Protein AF-M2T670-F1 (afdb_monomer_lite)

Secondary structure (DSSP, 8-state):
--PPPPTT-EEEEEETTTEEEEEEEEEE-SSSEEEEE---HHHHHHHHHHHHHHHHS---GGGG--

Foldseek 3Di:
DPDADDFQDWDWDQDPVLGTFIWTFHAADPVHTDTHGDDDPSVVVVVVVVVVVVVPPDPPPVVVPD

Organism: NCBI:txid1234595

Sequence (66 aa):
MVARPPLGTEVYLFHPEVGAIVADVSAHRLDGIAVEFILTEESSAFAIAVHAHDMTRPADPAQRAG

Structure (mmCIF, N/CA/C/O backbone):
data_AF-M2T670-F1
#
_entry.id   AF-M2T670-F1
#
loop_
_atom_site.group_PDB
_atom_site.id
_atom_site.type_symbol
_atom_site.label_atom_id
_atom_site.label_alt_id
_atom_site.label_comp_id
_atom_site.label_asym_id
_atom_site.label_entity_id
_atom_site.label_seq_id
_atom_site.pdbx_PDB_ins_code
_atom_site.Cartn_x
_atom_site.Cartn_y
_atom_site.Cartn_z
_atom_site.occupancy
_atom_site.B_iso_or_equiv
_atom_site.auth_seq_id
_atom_site.auth_comp_id
_atom_site.auth_asym_id
_atom_site.auth_atom_id
_atom_site.pdbx_PDB_model_num
ATOM 1 N N . MET A 1 1 ? -0.350 -21.528 7.683 1.00 47.44 1 MET A N 1
ATOM 2 C CA . MET A 1 1 ? -1.444 -20.563 7.916 1.00 47.44 1 MET A CA 1
ATOM 3 C C . MET A 1 1 ? -0.859 -19.188 7.643 1.00 47.44 1 MET A C 1
ATOM 5 O O . MET A 1 1 ? 0.025 -18.785 8.385 1.00 47.44 1 MET A O 1
ATOM 9 N N . VAL A 1 2 ? -1.203 -18.542 6.528 1.00 58.78 2 VAL A N 1
ATOM 10 C CA . VAL A 1 2 ? -0.671 -17.200 6.232 1.00 58.78 2 VAL A CA 1
ATOM 11 C C . VAL A 1 2 ? -1.448 -16.223 7.108 1.00 58.78 2 VAL A C 1
ATOM 13 O O . VAL A 1 2 ? -2.651 -16.054 6.923 1.00 58.78 2 VAL A O 1
ATOM 16 N N . ALA A 1 3 ? -0.798 -15.686 8.139 1.00 78.75 3 ALA A N 1
ATOM 17 C CA . ALA A 1 3 ? -1.426 -14.731 9.042 1.00 78.75 3 ALA A CA 1
ATOM 18 C C . ALA A 1 3 ? -1.655 -13.410 8.300 1.00 78.75 3 ALA A C 1
ATOM 20 O O . ALA A 1 3 ? -0.774 -12.932 7.585 1.00 78.75 3 ALA A O 1
ATOM 21 N N . ARG A 1 4 ? -2.848 -12.832 8.455 1.00 84.62 4 ARG A N 1
ATOM 22 C CA . ARG A 1 4 ? -3.159 -11.516 7.897 1.00 84.62 4 ARG A CA 1
ATOM 23 C C . ARG A 1 4 ? -2.275 -10.461 8.581 1.00 84.62 4 ARG A C 1
ATOM 25 O O . ARG A 1 4 ? -2.247 -10.454 9.814 1.00 84.62 4 ARG A O 1
ATOM 32 N N . PRO A 1 5 ? -1.588 -9.580 7.831 1.00 88.56 5 PRO A N 1
ATOM 33 C CA . PRO A 1 5 ? -0.770 -8.533 8.432 1.00 88.56 5 PRO A CA 1
ATOM 34 C C . PRO A 1 5 ? -1.620 -7.602 9.315 1.00 88.56 5 PRO A C 1
ATOM 36 O O . PRO A 1 5 ? -2.755 -7.298 8.936 1.00 88.56 5 PRO A O 1
ATOM 39 N N . PRO A 1 6 ? -1.126 -7.154 10.479 1.00 91.12 6 PRO A N 1
ATOM 40 C CA . PRO A 1 6 ? -1.829 -6.187 11.323 1.00 91.12 6 PRO A CA 1
ATOM 41 C C . PRO A 1 6 ? -2.099 -4.847 10.617 1.00 91.12 6 PRO A C 1
ATOM 43 O O . PRO A 1 6 ? -1.433 -4.498 9.646 1.00 91.12 6 PRO A O 1
ATOM 46 N N . LEU A 1 7 ? -3.064 -4.074 11.127 1.00 92.56 7 LEU A N 1
ATOM 47 C CA . LEU A 1 7 ? -3.268 -2.686 10.689 1.00 92.56 7 LEU A CA 1
ATOM 48 C C . LEU A 1 7 ? -2.027 -1.838 11.014 1.00 92.56 7 LEU A C 1
ATOM 50 O O . LEU A 1 7 ? -1.388 -2.058 12.043 1.00 92.56 7 LEU A O 1
ATOM 54 N N . GLY A 1 8 ? -1.695 -0.889 10.139 1.00 90.94 8 GLY A N 1
ATOM 55 C CA . GLY A 1 8 ? -0.500 -0.046 10.244 1.00 90.94 8 GLY A CA 1
ATOM 56 C C . GLY A 1 8 ? 0.819 -0.789 10.008 1.00 90.94 8 GLY A C 1
ATOM 57 O O . GLY A 1 8 ? 1.880 -0.248 10.288 1.00 90.94 8 GLY A O 1
ATOM 58 N N . THR A 1 9 ? 0.767 -2.041 9.545 1.00 92.50 9 THR A N 1
ATOM 59 C CA . THR A 1 9 ? 1.970 -2.767 9.122 1.00 92.50 9 THR A CA 1
ATOM 60 C C . THR A 1 9 ? 2.364 -2.321 7.721 1.00 92.50 9 THR A C 1
ATOM 62 O O . THR A 1 9 ? 1.518 -2.319 6.826 1.00 92.50 9 THR A O 1
ATOM 65 N N . GLU A 1 10 ? 3.644 -2.014 7.536 1.00 91.62 10 GLU A N 1
ATOM 66 C CA . GLU A 1 10 ? 4.234 -1.770 6.223 1.00 91.62 10 GLU A CA 1
ATOM 67 C C . GLU A 1 10 ? 4.292 -3.084 5.427 1.00 91.62 10 GLU A C 1
ATOM 69 O O . GLU A 1 10 ? 4.755 -4.119 5.920 1.00 91.62 10 GLU A O 1
ATOM 74 N N . VAL A 1 11 ? 3.811 -3.056 4.187 1.00 89.88 11 VAL A N 1
ATOM 75 C CA . VAL A 1 11 ? 3.823 -4.189 3.261 1.00 89.88 11 VAL A CA 1
ATOM 76 C C . VAL A 1 11 ? 4.472 -3.807 1.936 1.00 89.88 11 VAL A C 1
ATOM 78 O O . VAL A 1 11 ? 4.360 -2.678 1.463 1.00 89.88 11 VAL A O 1
ATOM 81 N N . TYR A 1 12 ? 5.117 -4.794 1.314 1.00 89.12 12 TYR A N 1
ATOM 82 C CA . TYR A 1 12 ? 5.758 -4.667 0.007 1.00 89.12 12 TYR A CA 1
ATOM 83 C C . TYR A 1 12 ? 4.896 -5.359 -1.049 1.00 89.12 12 TYR A C 1
ATOM 85 O O . TYR A 1 12 ? 4.663 -6.569 -0.987 1.00 89.12 12 TYR A O 1
ATOM 93 N N . LEU A 1 13 ? 4.419 -4.588 -2.020 1.00 84.69 13 LEU A N 1
ATOM 94 C CA . LEU A 1 13 ? 3.638 -5.061 -3.157 1.00 84.69 13 LEU A CA 1
ATOM 95 C C . LEU A 1 13 ? 4.551 -5.177 -4.372 1.00 84.69 13 LEU A C 1
ATOM 97 O O . LEU A 1 13 ? 5.143 -4.192 -4.792 1.00 84.69 13 LEU A O 1
ATOM 101 N N . PHE A 1 14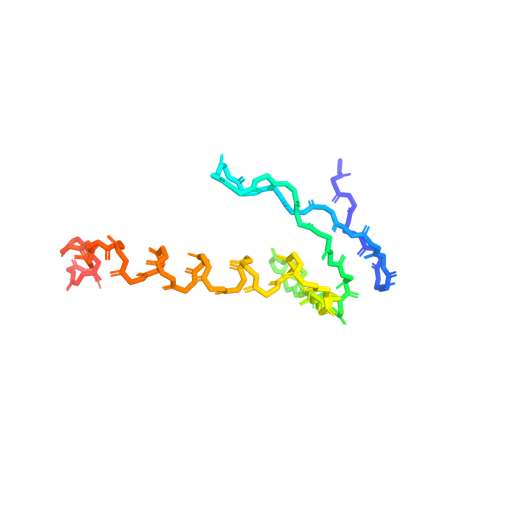 ? 4.662 -6.367 -4.953 1.00 83.19 14 PHE A N 1
ATOM 102 C CA . PHE A 1 14 ? 5.518 -6.589 -6.117 1.00 83.19 14 PHE A CA 1
ATOM 103 C C . PHE A 1 14 ? 4.706 -6.484 -7.410 1.00 83.19 14 PHE A C 1
ATOM 105 O O . PHE A 1 14 ? 3.834 -7.314 -7.666 1.00 83.19 14 PHE A O 1
ATOM 112 N N . HIS A 1 15 ? 5.017 -5.485 -8.237 1.00 75.44 15 HIS A N 1
ATOM 113 C CA . HIS A 1 15 ? 4.542 -5.379 -9.613 1.00 75.44 15 HIS A CA 1
ATOM 114 C C . HIS A 1 15 ? 5.626 -5.899 -10.572 1.00 75.44 15 HIS A C 1
ATOM 116 O O . HIS A 1 15 ? 6.773 -5.456 -10.477 1.00 75.44 15 HIS A O 1
ATOM 122 N N . PRO A 1 16 ? 5.300 -6.793 -11.524 1.00 74.44 16 PRO A N 1
ATOM 123 C CA . PRO A 1 16 ? 6.297 -7.423 -12.395 1.00 74.44 16 PRO A CA 1
ATOM 124 C C . PRO A 1 16 ? 7.110 -6.424 -13.229 1.00 74.44 16 PRO A C 1
ATOM 126 O O . PRO A 1 16 ? 8.260 -6.698 -13.553 1.00 74.44 16 PRO A O 1
ATOM 129 N N . GLU A 1 17 ? 6.531 -5.266 -13.551 1.00 73.00 17 GLU A N 1
ATOM 130 C CA . GLU A 1 17 ? 7.166 -4.266 -14.422 1.00 73.00 17 GLU A CA 1
ATOM 131 C C . GLU A 1 17 ? 7.772 -3.075 -13.666 1.00 73.00 17 GLU A C 1
ATOM 133 O O . GLU A 1 17 ? 8.640 -2.392 -14.197 1.00 73.00 17 GLU A O 1
ATOM 138 N N . VAL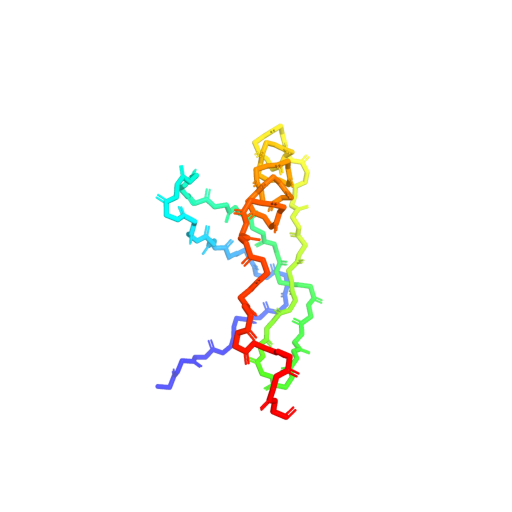 A 1 18 ? 7.332 -2.820 -12.428 1.00 70.44 18 VAL A N 1
ATOM 139 C CA . VAL A 1 18 ? 7.706 -1.608 -11.664 1.00 70.44 18 VAL A CA 1
ATOM 140 C C . VAL A 1 18 ? 8.557 -1.953 -10.434 1.00 70.44 18 VAL A C 1
ATOM 142 O O . VAL A 1 18 ? 9.210 -1.087 -9.866 1.00 70.44 18 VAL A O 1
ATOM 145 N N . GLY A 1 19 ? 8.618 -3.229 -10.042 1.00 80.12 19 GLY A N 1
ATOM 146 C CA . GLY A 1 19 ? 9.335 -3.668 -8.850 1.00 80.12 19 GLY A CA 1
ATOM 147 C C . GLY A 1 19 ? 8.457 -3.622 -7.601 1.00 80.12 19 GLY A C 1
ATOM 148 O O . GLY A 1 19 ? 7.260 -3.901 -7.666 1.00 80.12 19 GLY A O 1
ATOM 149 N N . ALA A 1 20 ? 9.059 -3.345 -6.445 1.00 83.62 20 ALA A N 1
ATOM 150 C CA . ALA A 1 20 ? 8.359 -3.331 -5.163 1.00 83.62 20 ALA A CA 1
ATOM 151 C C . ALA A 1 20 ? 7.827 -1.930 -4.828 1.00 83.62 20 ALA A C 1
ATOM 153 O O . ALA A 1 20 ? 8.555 -0.950 -4.955 1.00 83.62 20 ALA A O 1
ATOM 154 N N . ILE A 1 21 ? 6.587 -1.854 -4.346 1.00 82.06 21 ILE A N 1
ATOM 155 C CA . ILE A 1 21 ? 5.958 -0.641 -3.818 1.00 82.06 21 ILE A CA 1
ATOM 156 C C . ILE A 1 21 ? 5.665 -0.839 -2.338 1.00 82.06 21 ILE A C 1
ATOM 158 O O . ILE A 1 21 ? 5.191 -1.900 -1.931 1.00 82.06 21 ILE A O 1
ATOM 162 N N . VAL A 1 22 ? 5.922 0.197 -1.548 1.00 86.56 22 VAL A N 1
ATOM 163 C CA . VAL A 1 22 ? 5.651 0.215 -0.112 1.00 86.56 22 VAL A CA 1
ATOM 164 C C . VAL A 1 22 ? 4.264 0.802 0.148 1.00 86.56 22 VAL A C 1
ATOM 166 O O . VAL A 1 22 ? 3.893 1.824 -0.434 1.00 86.56 22 VAL A O 1
ATOM 169 N N . ALA A 1 23 ? 3.487 0.155 1.013 1.00 88.12 23 ALA A N 1
ATOM 170 C CA . ALA A 1 23 ? 2.180 0.641 1.444 1.00 88.12 23 ALA A CA 1
ATOM 171 C C . ALA A 1 23 ? 1.878 0.202 2.882 1.00 88.12 23 ALA A C 1
ATOM 173 O O . ALA A 1 23 ? 2.396 -0.813 3.340 1.00 88.12 23 ALA A O 1
ATOM 174 N N . ASP A 1 24 ? 0.992 0.919 3.567 1.00 92.69 24 ASP A N 1
ATOM 175 C CA . ASP A 1 24 ? 0.555 0.577 4.921 1.00 92.69 24 ASP A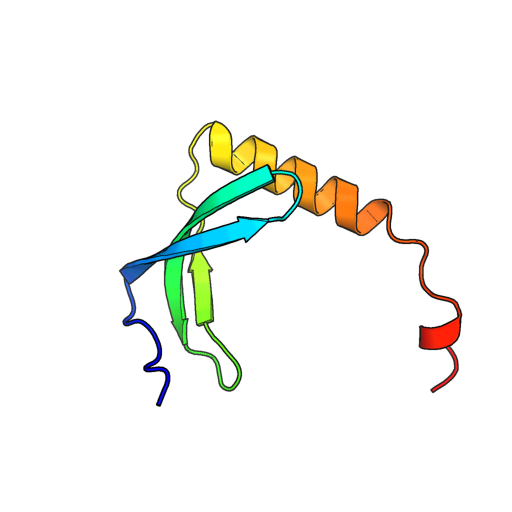 CA 1
ATOM 176 C C . ASP A 1 24 ? -0.811 -0.100 4.909 1.00 92.69 24 ASP A C 1
ATOM 178 O O . ASP A 1 24 ? -1.718 0.310 4.185 1.00 92.69 24 ASP A O 1
ATOM 182 N N . VAL A 1 25 ? -1.005 -1.122 5.744 1.00 92.81 25 VAL A N 1
ATOM 183 C CA . VAL A 1 25 ? -2.315 -1.777 5.879 1.00 92.81 25 VAL A CA 1
ATOM 184 C C . VAL A 1 25 ? -3.314 -0.856 6.580 1.00 92.81 25 VAL A C 1
ATOM 186 O O . VAL A 1 25 ? -3.243 -0.658 7.792 1.00 92.81 25 VAL A O 1
ATOM 189 N N . SER A 1 26 ? -4.304 -0.364 5.838 1.00 93.38 26 SER A N 1
ATOM 190 C CA . SER A 1 26 ? -5.326 0.559 6.347 1.00 93.38 26 SER A CA 1
ATOM 191 C C . SER A 1 26 ? -6.598 -0.146 6.819 1.00 93.38 26 SER A C 1
ATOM 193 O O . SER A 1 26 ? -7.268 0.326 7.737 1.00 93.38 26 SER A O 1
ATOM 195 N N . ALA A 1 27 ? -6.938 -1.305 6.243 1.00 91.75 27 ALA A N 1
ATOM 196 C CA . ALA A 1 27 ? -8.094 -2.085 6.681 1.00 91.75 27 ALA A CA 1
ATOM 197 C C . ALA A 1 27 ? -7.972 -3.580 6.374 1.00 91.75 27 ALA A C 1
ATOM 199 O O . ALA A 1 27 ? -7.243 -4.018 5.487 1.00 91.75 27 ALA A O 1
ATOM 200 N N . HIS A 1 28 ? -8.776 -4.381 7.068 1.00 93.38 28 HIS A N 1
ATOM 201 C CA . HIS A 1 28 ? -8.975 -5.800 6.785 1.00 93.38 28 HIS A CA 1
ATOM 202 C C . HIS A 1 28 ? -10.307 -6.013 6.059 1.00 93.38 28 HIS A C 1
ATOM 204 O O . HIS A 1 28 ? -11.334 -5.475 6.467 1.00 93.38 28 HIS A O 1
ATOM 210 N N . ARG A 1 29 ? -10.306 -6.813 4.989 1.00 88.75 29 ARG A N 1
ATOM 211 C CA . ARG A 1 29 ? -11.498 -7.205 4.212 1.00 88.75 29 ARG A CA 1
ATOM 212 C C . ARG A 1 29 ? -11.753 -8.706 4.353 1.00 88.75 29 ARG A C 1
ATOM 214 O O . ARG A 1 29 ? -10.939 -9.415 4.934 1.00 88.75 29 ARG A O 1
ATOM 221 N N . LEU A 1 30 ? -12.889 -9.221 3.890 1.00 85.06 30 LEU A N 1
ATOM 222 C CA . LEU A 1 30 ? -13.188 -10.660 4.008 1.00 85.06 30 LEU A CA 1
ATOM 223 C C . LEU A 1 30 ? -12.150 -11.515 3.264 1.00 85.06 30 LEU A C 1
ATOM 225 O O . LEU A 1 30 ? -11.669 -12.514 3.787 1.00 85.06 30 LEU A O 1
ATOM 229 N N . ASP A 1 31 ? -11.734 -11.037 2.103 1.00 86.94 31 ASP A N 1
ATOM 230 C CA . ASP A 1 31 ? -10.870 -11.681 1.119 1.00 86.94 31 ASP A CA 1
ATOM 231 C C . ASP A 1 31 ? -9.444 -11.108 1.071 1.00 86.94 31 ASP A C 1
ATOM 233 O O . ASP A 1 31 ? -8.596 -11.629 0.352 1.00 86.94 31 ASP A O 1
ATOM 237 N N . GLY A 1 32 ? -9.137 -10.074 1.860 1.00 87.56 32 GLY A N 1
ATOM 238 C CA . GLY A 1 32 ? -7.828 -9.432 1.781 1.00 87.56 32 GLY A CA 1
ATOM 239 C C . GLY A 1 32 ? -7.600 -8.295 2.767 1.00 87.56 32 GLY A C 1
ATOM 240 O O . GLY A 1 32 ? -8.144 -8.271 3.875 1.00 87.56 32 GLY A O 1
ATOM 241 N N . ILE A 1 33 ? -6.759 -7.354 2.349 1.00 91.12 33 ILE A N 1
ATOM 242 C CA . ILE A 1 33 ? -6.413 -6.131 3.073 1.00 91.12 33 ILE A CA 1
ATOM 243 C C . ILE A 1 33 ? -6.585 -4.930 2.141 1.00 91.12 33 ILE A C 1
ATOM 245 O O . ILE A 1 33 ? -6.377 -5.044 0.936 1.00 91.12 33 ILE A O 1
ATOM 249 N N . ALA A 1 34 ? -6.977 -3.790 2.698 1.00 89.50 34 ALA A N 1
ATOM 250 C CA . ALA A 1 34 ? -6.823 -2.502 2.039 1.00 89.50 34 ALA A CA 1
ATOM 251 C C . ALA A 1 34 ? -5.481 -1.903 2.462 1.00 89.50 34 ALA A C 1
ATOM 253 O O . ALA A 1 34 ? -5.054 -2.097 3.605 1.00 89.50 34 ALA A O 1
ATOM 254 N N . VAL A 1 35 ? -4.843 -1.186 1.545 1.00 89.69 35 VAL A N 1
ATOM 255 C CA . VAL A 1 35 ? -3.570 -0.512 1.784 1.00 89.69 35 VAL A CA 1
ATOM 256 C C . VAL A 1 35 ? -3.671 0.962 1.413 1.00 89.69 35 VAL A C 1
ATOM 258 O O . VAL A 1 35 ? -4.435 1.326 0.518 1.00 89.69 35 VAL A O 1
ATOM 261 N N . GLU A 1 36 ? -2.899 1.797 2.092 1.00 88.69 36 GLU A N 1
ATOM 262 C CA . GLU A 1 36 ? -2.683 3.197 1.743 1.00 88.69 36 GLU A CA 1
ATOM 263 C C . GLU A 1 36 ? -1.241 3.378 1.276 1.00 88.69 36 GLU A C 1
ATOM 265 O O . GLU A 1 36 ? -0.295 2.948 1.935 1.00 88.69 36 GLU A O 1
ATOM 270 N N . PHE A 1 37 ? -1.072 3.990 0.105 1.00 80.50 37 PHE A N 1
ATOM 271 C CA . PHE A 1 37 ? 0.250 4.289 -0.426 1.00 80.50 37 PHE A CA 1
ATOM 272 C C . PHE A 1 37 ? 0.782 5.551 0.236 1.00 80.50 37 PHE A C 1
ATOM 274 O O . PHE A 1 37 ? 0.152 6.610 0.176 1.00 80.50 37 PHE A O 1
ATOM 281 N N . ILE A 1 38 ? 1.974 5.452 0.815 1.00 72.44 38 ILE A N 1
ATOM 282 C CA . ILE A 1 38 ? 2.713 6.624 1.266 1.00 72.44 38 ILE A CA 1
ATOM 283 C C . ILE A 1 38 ? 3.107 7.384 -0.004 1.00 72.44 38 ILE A C 1
ATOM 285 O O . ILE A 1 38 ? 3.861 6.868 -0.829 1.00 72.44 38 ILE A O 1
ATOM 289 N N . LEU A 1 39 ? 2.540 8.575 -0.213 1.00 65.19 39 LEU A N 1
ATOM 290 C CA . LEU A 1 39 ? 2.812 9.432 -1.372 1.00 65.19 39 LEU A CA 1
ATOM 291 C C . LEU A 1 39 ? 4.265 9.930 -1.333 1.00 65.19 39 LEU A C 1
ATOM 293 O O . LEU A 1 39 ? 4.560 11.027 -0.866 1.00 65.19 39 LEU A O 1
ATOM 297 N N . THR A 1 40 ? 5.173 9.100 -1.831 1.00 62.78 40 THR A N 1
ATOM 298 C CA . THR A 1 40 ? 6.524 9.468 -2.249 1.00 62.78 40 THR A CA 1
ATOM 299 C C . THR A 1 40 ? 6.527 9.709 -3.762 1.00 62.78 40 THR A C 1
ATOM 301 O O . THR A 1 40 ? 5.585 9.334 -4.468 1.00 62.78 40 THR A O 1
ATOM 304 N N . GLU A 1 41 ? 7.570 10.352 -4.287 1.00 59.44 41 GLU A N 1
ATOM 305 C CA . GLU A 1 41 ? 7.716 10.584 -5.734 1.00 59.44 41 GLU A CA 1
ATOM 306 C C . GLU A 1 41 ? 7.623 9.262 -6.528 1.00 59.44 41 GLU A C 1
ATOM 308 O O . GLU A 1 41 ? 6.948 9.193 -7.556 1.00 59.44 41 GLU A O 1
ATOM 313 N N . GLU A 1 42 ? 8.159 8.174 -5.969 1.00 61.72 42 GLU A N 1
ATOM 314 C CA . GLU A 1 42 ? 8.098 6.807 -6.507 1.00 61.72 42 GLU A CA 1
ATOM 315 C C . GLU A 1 42 ? 6.667 6.230 -6.522 1.00 61.72 42 GLU A C 1
ATOM 317 O O . GLU A 1 42 ? 6.253 5.603 -7.501 1.00 61.72 42 GLU A O 1
ATOM 322 N N . SER A 1 43 ? 5.856 6.512 -5.497 1.00 55.25 43 SER A N 1
ATOM 323 C CA . SER A 1 43 ? 4.447 6.090 -5.431 1.00 55.25 43 SER A CA 1
ATOM 324 C C . SER A 1 43 ? 3.564 6.773 -6.483 1.00 55.25 43 SER A C 1
ATOM 326 O O . SER A 1 43 ? 2.585 6.187 -6.950 1.00 55.25 43 SER A O 1
ATOM 328 N N . SER A 1 44 ? 3.911 7.995 -6.904 1.00 60.22 44 SER A N 1
ATOM 329 C CA . SER A 1 44 ? 3.187 8.705 -7.967 1.00 60.22 44 SER A CA 1
ATOM 330 C C . SER A 1 44 ? 3.418 8.076 -9.346 1.00 60.22 44 SER A C 1
ATOM 332 O O . SER A 1 44 ? 2.469 7.898 -10.114 1.00 60.22 44 SER A O 1
ATOM 334 N N . ALA A 1 45 ? 4.652 7.641 -9.625 1.00 60.47 45 ALA A N 1
ATOM 335 C CA . ALA A 1 45 ? 4.997 6.925 -10.849 1.00 60.47 45 ALA A CA 1
ATOM 336 C C . ALA A 1 45 ? 4.264 5.577 -10.933 1.00 60.47 45 ALA A C 1
ATOM 338 O O . ALA A 1 45 ? 3.776 5.212 -12.002 1.00 60.47 45 ALA A O 1
ATOM 339 N N . PHE A 1 46 ? 4.096 4.880 -9.802 1.00 59.62 46 PHE A N 1
ATOM 340 C CA . PHE A 1 46 ? 3.285 3.665 -9.738 1.00 59.62 46 PHE A CA 1
ATOM 341 C C . PHE A 1 46 ? 1.796 3.928 -9.988 1.00 59.62 46 PHE A C 1
ATOM 343 O O . PHE A 1 46 ? 1.193 3.230 -10.799 1.00 59.62 46 PHE A O 1
ATOM 350 N N . ALA A 1 47 ? 1.194 4.940 -9.351 1.00 61.09 47 ALA A N 1
ATOM 351 C CA . ALA A 1 47 ? -0.217 5.269 -9.576 1.00 61.09 47 ALA A CA 1
ATOM 352 C C . ALA A 1 47 ? -0.502 5.589 -11.057 1.00 61.09 47 ALA A C 1
ATOM 354 O O . ALA A 1 47 ? -1.517 5.159 -11.608 1.00 61.09 47 AL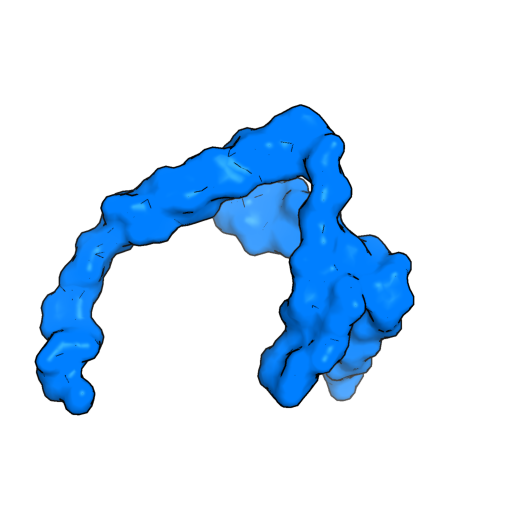A A O 1
ATOM 355 N N . ILE A 1 48 ? 0.430 6.279 -11.721 1.00 60.91 48 ILE A N 1
ATOM 356 C CA . ILE A 1 48 ? 0.365 6.556 -13.160 1.00 60.91 48 ILE A CA 1
ATOM 357 C C . ILE A 1 48 ? 0.551 5.267 -13.977 1.00 60.91 48 ILE A C 1
ATOM 359 O O . ILE A 1 48 ? -0.226 5.022 -14.900 1.00 60.91 48 ILE A O 1
ATOM 363 N N . ALA A 1 49 ? 1.529 4.423 -13.634 1.00 60.50 49 ALA A N 1
ATOM 364 C CA . ALA A 1 49 ? 1.799 3.170 -14.340 1.00 60.50 49 ALA A CA 1
ATOM 365 C C . ALA A 1 49 ? 0.634 2.174 -14.237 1.00 60.50 49 ALA A C 1
ATOM 367 O O . ALA A 1 49 ? 0.234 1.600 -15.245 1.00 60.50 49 ALA A O 1
ATOM 368 N N . VAL A 1 50 ? 0.030 2.007 -13.057 1.00 59.88 50 VAL A N 1
ATOM 369 C CA . VAL A 1 50 ? -1.138 1.132 -12.860 1.00 59.88 50 VAL A CA 1
ATOM 370 C C . VAL A 1 50 ? -2.340 1.637 -13.645 1.00 59.88 50 VAL A C 1
ATOM 372 O O . VAL A 1 50 ? -3.008 0.845 -14.303 1.00 59.88 50 VAL A O 1
ATOM 375 N N . HIS A 1 51 ? -2.600 2.947 -13.631 1.00 55.56 51 HIS A N 1
ATOM 376 C CA . HIS A 1 51 ? -3.700 3.510 -14.410 1.00 55.56 51 HIS A CA 1
ATOM 377 C C . HIS A 1 51 ? -3.469 3.355 -15.923 1.00 55.56 51 HIS A C 1
ATOM 379 O O . HIS A 1 51 ? -4.392 3.029 -16.667 1.00 55.56 51 HIS A O 1
ATOM 385 N N . ALA A 1 52 ? -2.226 3.513 -16.388 1.00 56.00 52 ALA A N 1
ATOM 386 C CA . ALA A 1 52 ? -1.861 3.262 -17.779 1.00 56.00 52 ALA A CA 1
ATOM 387 C C . ALA A 1 52 ? -1.971 1.770 -18.157 1.00 56.00 52 ALA A C 1
ATOM 389 O O . ALA A 1 52 ? -2.423 1.444 -19.256 1.00 56.00 52 ALA A O 1
ATOM 390 N N . HIS A 1 53 ? -1.621 0.851 -17.253 1.00 51.31 53 HIS A N 1
ATOM 391 C CA . HIS A 1 53 ? -1.763 -0.589 -17.479 1.00 51.31 53 HIS A CA 1
ATOM 392 C C . HIS A 1 53 ? -3.220 -1.060 -17.490 1.00 51.31 53 HIS A C 1
ATOM 394 O O . HIS A 1 53 ? -3.579 -1.906 -18.307 1.00 51.31 53 HIS A O 1
ATOM 400 N N . ASP A 1 54 ? -4.081 -0.479 -16.655 1.00 50.84 54 ASP A N 1
ATOM 401 C CA . ASP A 1 54 ? -5.517 -0.776 -16.664 1.00 50.84 54 ASP A CA 1
ATOM 402 C C . ASP A 1 5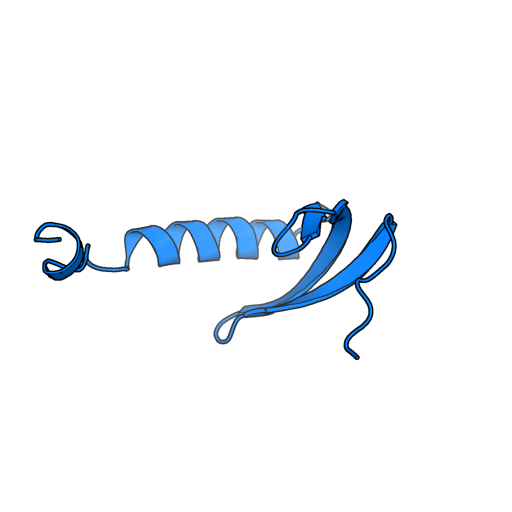4 ? -6.180 -0.336 -17.983 1.00 50.84 54 ASP A C 1
ATOM 404 O O . ASP A 1 54 ? -7.009 -1.051 -18.543 1.00 50.84 54 ASP A O 1
ATOM 408 N N . MET A 1 55 ? -5.732 0.781 -18.568 1.00 49.81 55 MET A N 1
ATOM 409 C CA . MET A 1 55 ? -6.210 1.245 -19.878 1.00 49.81 55 MET A CA 1
ATOM 410 C C . MET A 1 55 ? -5.635 0.477 -21.080 1.00 49.81 55 MET A C 1
ATOM 412 O O . MET A 1 55 ? -6.194 0.560 -22.174 1.00 49.81 55 MET A O 1
ATOM 416 N N . THR A 1 56 ? -4.521 -0.247 -20.917 1.00 48.97 56 THR A N 1
ATOM 417 C CA . THR A 1 56 ? -3.895 -1.023 -22.009 1.00 48.97 56 THR A CA 1
ATOM 418 C C . THR A 1 56 ? -4.333 -2.480 -22.044 1.00 48.97 56 THR A C 1
ATOM 420 O O . THR A 1 56 ? -4.045 -3.171 -23.024 1.00 48.97 56 THR A O 1
ATOM 423 N N . ARG A 1 57 ? -5.082 -2.958 -21.041 1.00 48.78 57 ARG A N 1
ATOM 424 C CA . ARG A 1 57 ? -5.740 -4.260 -21.132 1.00 48.78 57 ARG A CA 1
ATOM 425 C C . ARG A 1 57 ? -6.885 -4.136 -22.145 1.00 48.78 57 ARG A C 1
ATOM 427 O O . ARG A 1 57 ? -7.835 -3.394 -21.892 1.00 48.78 57 ARG A O 1
ATOM 434 N N . PRO A 1 58 ? -6.844 -4.837 -23.295 1.00 48.22 58 PRO A N 1
ATOM 435 C CA . PRO A 1 58 ? -8.018 -4.918 -24.147 1.00 48.22 58 PRO A CA 1
ATOM 436 C C . PRO A 1 58 ? -9.129 -5.506 -23.283 1.00 48.22 58 PRO A C 1
ATOM 438 O O . PRO A 1 58 ? -8.901 -6.523 -22.624 1.00 48.22 58 PRO A O 1
ATOM 441 N N . ALA A 1 59 ? -10.296 -4.861 -23.242 1.00 58.28 59 ALA A N 1
ATOM 442 C CA . ALA A 1 59 ? -11.468 -5.447 -22.610 1.00 58.28 59 ALA A CA 1
ATOM 443 C C . ALA A 1 59 ? -11.652 -6.841 -23.214 1.00 58.28 59 ALA A C 1
ATOM 445 O O . ALA A 1 59 ? -11.947 -6.958 -24.403 1.00 58.28 59 ALA A O 1
ATOM 446 N N . ASP A 1 60 ? -11.387 -7.877 -22.420 1.00 52.56 60 ASP A N 1
ATOM 447 C CA . ASP A 1 60 ? -11.469 -9.248 -22.889 1.00 52.56 60 ASP A CA 1
ATOM 448 C C . ASP A 1 60 ? -12.914 -9.488 -23.357 1.00 52.56 60 ASP A C 1
ATOM 450 O O . ASP A 1 60 ? -13.843 -9.381 -22.544 1.00 52.56 60 ASP A O 1
ATOM 454 N N . PRO A 1 61 ? -13.153 -9.764 -24.654 1.00 52.94 61 PRO A N 1
ATOM 455 C CA . PRO A 1 61 ? -14.499 -10.022 -25.149 1.00 52.94 61 PRO A CA 1
ATOM 456 C C . PRO A 1 61 ? -15.154 -11.235 -24.463 1.00 52.94 61 PRO A C 1
ATOM 458 O O . PRO A 1 61 ? -16.378 -11.350 -24.509 1.00 52.94 61 PRO A O 1
ATOM 461 N N . ALA A 1 62 ? -14.390 -12.092 -23.770 1.00 55.97 62 ALA A N 1
ATOM 462 C CA . ALA A 1 62 ? -14.924 -13.188 -22.964 1.00 55.97 62 ALA A CA 1
ATOM 463 C C . ALA A 1 62 ? -15.685 -12.728 -21.702 1.00 55.97 62 ALA A C 1
ATOM 465 O O . ALA A 1 62 ? -16.538 -13.462 -21.210 1.00 55.97 62 ALA A O 1
ATOM 466 N N . GLN A 1 63 ? -15.460 -11.506 -21.198 1.00 55.38 63 GLN A N 1
ATOM 467 C CA . GLN A 1 63 ? -16.110 -11.015 -19.972 1.00 55.38 63 GLN A CA 1
ATOM 468 C C . GLN A 1 63 ? -17.538 -10.469 -20.198 1.00 55.38 63 GLN A C 1
ATOM 470 O O . GLN A 1 63 ? -18.225 -10.119 -19.242 1.00 55.38 63 GLN A O 1
ATOM 475 N N . ARG A 1 64 ? -18.021 -10.397 -21.450 1.00 47.56 64 ARG A N 1
ATOM 476 C CA . ARG A 1 64 ? -19.391 -9.946 -21.787 1.00 47.56 64 ARG A CA 1
ATOM 477 C C . ARG A 1 6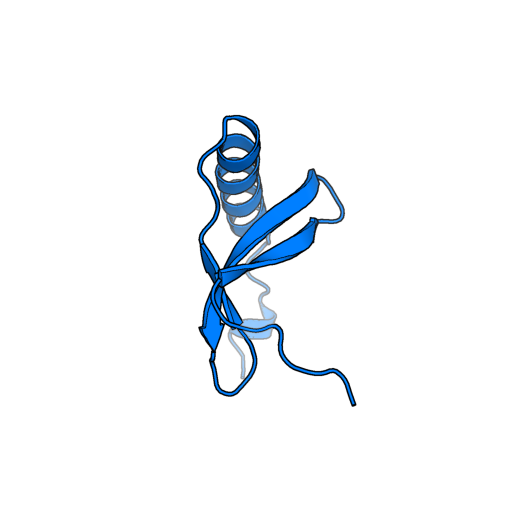4 ? -20.395 -11.074 -22.057 1.00 47.56 64 ARG A C 1
ATOM 479 O O . ARG A 1 64 ? -21.544 -10.774 -22.370 1.00 47.56 64 ARG A O 1
ATOM 486 N N . ALA A 1 65 ? -19.984 -12.339 -21.969 1.00 49.69 65 ALA A N 1
ATOM 487 C CA . ALA A 1 65 ? -20.803 -13.488 -22.372 1.00 49.69 65 ALA A CA 1
ATOM 488 C C . ALA A 1 65 ? -21.043 -14.519 -21.248 1.00 49.69 65 ALA A C 1
ATOM 490 O O . ALA A 1 65 ? -21.183 -15.706 -21.540 1.00 49.69 65 ALA A O 1
ATOM 491 N N . GLY A 1 66 ? -21.089 -14.080 -19.985 1.00 41.53 66 GLY A N 1
ATOM 492 C CA . GLY A 1 66 ? -21.406 -14.919 -18.821 1.00 41.53 66 GLY A CA 1
ATOM 493 C C . GLY A 1 66 ? -22.524 -14.334 -17.979 1.00 41.53 66 GLY A C 1
ATOM 494 O O . GLY A 1 66 ? -22.437 -13.121 -17.688 1.00 41.53 66 GLY A O 1
#

pLDDT: mean 72.0, std 16.5, range [41.53, 93.38]

Radius of gyration: 14.88 Å; chains: 1; bounding box: 31×31×36 Å